Protein AF-A0A5R2N264-F1 (afdb_monomer_lite)

Radius of gyration: 24.02 Å; chains: 1; bounding box: 29×80×31 Å

Foldseek 3Di:
DDDDQALQVVCCPPPVDHPVNVCVVVVHDPPDGRHPPVVVVVVVVVCVVVVNPPPPPPPPPPDDDDDDDDDDD

Structure (mmCIF, N/CA/C/O backbone):
data_AF-A0A5R2N264-F1
#
_entry.id   AF-A0A5R2N264-F1
#
loop_
_atom_site.group_PDB
_atom_site.id
_atom_site.type_symbol
_atom_site.label_atom_id
_atom_site.label_alt_id
_atom_site.label_comp_id
_atom_site.label_asym_id
_atom_site.label_entity_id
_atom_site.label_seq_id
_atom_site.pdbx_PDB_ins_code
_atom_site.Cartn_x
_atom_site.Cartn_y
_atom_site.Cartn_z
_atom_site.occupancy
_atom_site.B_iso_or_equiv
_atom_site.auth_seq_id
_atom_site.auth_comp_id
_atom_site.auth_asym_id
_atom_site.auth_atom_id
_atom_site.pdbx_PDB_model_num
ATOM 1 N N . GLY A 1 1 ? -6.993 14.247 -4.047 1.00 66.00 1 GLY A N 1
ATOM 2 C CA . GLY A 1 1 ? -6.472 13.047 -3.354 1.00 66.00 1 GLY A CA 1
ATOM 3 C C . GLY A 1 1 ? -4.992 12.871 -3.641 1.00 66.00 1 GLY A C 1
ATOM 4 O O . GLY A 1 1 ? -4.571 13.133 -4.762 1.00 66.00 1 GLY A O 1
ATOM 5 N N . LYS A 1 2 ? -4.191 12.473 -2.645 1.00 71.00 2 LYS A N 1
ATOM 6 C CA . LYS A 1 2 ? -2.734 12.298 -2.790 1.00 71.00 2 LYS A CA 1
ATOM 7 C C . LYS A 1 2 ? -2.447 10.929 -3.423 1.00 71.00 2 LYS A C 1
ATOM 9 O O . LYS A 1 2 ? -2.952 9.916 -2.948 1.00 71.00 2 LYS A O 1
ATOM 14 N N . LYS A 1 3 ? -1.678 10.894 -4.516 1.00 73.19 3 LYS A N 1
ATOM 15 C CA . LYS A 1 3 ? -1.308 9.646 -5.203 1.00 73.19 3 LYS A CA 1
ATOM 16 C C . LYS A 1 3 ? -0.143 8.997 -4.456 1.00 73.19 3 LYS A C 1
ATOM 18 O O . LYS A 1 3 ? 0.927 9.592 -4.352 1.00 73.19 3 LYS A O 1
ATOM 23 N N . PHE A 1 4 ? -0.335 7.782 -3.952 1.00 74.19 4 PHE A N 1
ATOM 24 C CA . PHE A 1 4 ? 0.718 7.016 -3.286 1.00 74.19 4 PHE A CA 1
ATOM 25 C C . PHE A 1 4 ? 1.064 5.770 -4.098 1.00 74.19 4 PHE A C 1
ATOM 27 O O . PHE A 1 4 ? 0.174 5.059 -4.554 1.00 74.19 4 PHE A O 1
ATOM 34 N N . LYS A 1 5 ? 2.362 5.456 -4.216 1.00 77.94 5 LYS A N 1
ATOM 35 C CA . LYS A 1 5 ? 2.814 4.169 -4.779 1.00 77.94 5 LYS A CA 1
ATOM 36 C C . LYS A 1 5 ? 2.343 2.980 -3.927 1.00 77.94 5 LYS A C 1
ATOM 38 O O . LYS A 1 5 ? 2.036 1.919 -4.461 1.00 77.94 5 LYS A O 1
ATOM 43 N N . SER A 1 6 ? 2.234 3.168 -2.609 1.00 83.44 6 SER A N 1
ATOM 44 C CA . SER A 1 6 ? 1.659 2.182 -1.691 1.00 83.44 6 SER A CA 1
ATOM 45 C C . SER A 1 6 ? 0.847 2.868 -0.595 1.00 83.44 6 SER A C 1
ATOM 47 O O . SER A 1 6 ? 1.424 3.544 0.264 1.00 83.44 6 SER A O 1
ATOM 49 N N . LEU A 1 7 ? -0.466 2.640 -0.572 1.00 82.88 7 LEU A N 1
ATOM 50 C CA . LEU A 1 7 ? -1.311 3.072 0.541 1.00 82.88 7 LEU A CA 1
ATOM 51 C C . LEU A 1 7 ? -0.924 2.311 1.818 1.00 82.88 7 LEU A C 1
ATOM 53 O O . LEU A 1 7 ? -0.811 2.912 2.878 1.00 82.88 7 LEU A O 1
ATOM 57 N N . LYS A 1 8 ? -0.551 1.028 1.691 1.00 83.50 8 LYS A N 1
ATOM 58 C CA . LYS A 1 8 ? -0.049 0.188 2.796 1.00 83.50 8 LYS A CA 1
ATOM 59 C C . LYS A 1 8 ? 1.068 0.837 3.633 1.00 83.50 8 LYS A C 1
ATOM 61 O O . LYS A 1 8 ? 1.000 0.799 4.855 1.00 83.50 8 LYS A O 1
ATOM 66 N N . ARG A 1 9 ? 2.089 1.444 3.009 1.00 86.75 9 ARG A N 1
ATOM 67 C CA . ARG A 1 9 ? 3.176 2.119 3.753 1.00 86.75 9 ARG A CA 1
ATOM 68 C C . ARG A 1 9 ? 2.693 3.396 4.433 1.00 86.75 9 ARG A C 1
ATOM 70 O O . ARG A 1 9 ? 3.108 3.678 5.548 1.00 86.75 9 ARG A O 1
ATOM 77 N N . HIS A 1 10 ? 1.828 4.156 3.767 1.00 87.31 10 HIS A N 1
ATOM 78 C CA . HIS A 1 10 ? 1.278 5.387 4.327 1.00 87.31 10 HIS A CA 1
ATOM 79 C C . HIS A 1 10 ? 0.428 5.098 5.574 1.00 87.31 10 HIS A C 1
ATOM 81 O O . HIS A 1 10 ? 0.584 5.775 6.585 1.00 87.31 10 HIS A O 1
ATOM 87 N N . LEU A 1 11 ? -0.375 4.030 5.527 1.00 87.25 11 LEU A N 1
ATOM 88 C CA . LEU A 1 11 ? -1.159 3.539 6.661 1.00 87.25 11 LEU A CA 1
ATOM 89 C C . LEU A 1 11 ? -0.284 3.131 7.848 1.00 87.25 11 LEU A C 1
ATOM 91 O O . LEU A 1 11 ? -0.536 3.577 8.962 1.00 87.25 11 LEU A O 1
ATOM 95 N N . GLY A 1 12 ? 0.776 2.357 7.609 1.00 86.44 12 GLY A N 1
ATOM 96 C CA . GLY A 1 12 ? 1.673 1.926 8.682 1.00 86.44 12 GLY A CA 1
ATOM 97 C C . GLY A 1 12 ? 2.470 3.072 9.313 1.00 86.44 12 GLY A C 1
ATOM 98 O O . GLY A 1 12 ? 2.584 3.129 10.530 1.00 86.44 12 GLY A O 1
ATOM 99 N N . VAL A 1 13 ? 2.996 3.998 8.503 1.00 86.88 13 VAL A N 1
ATOM 100 C CA . VAL A 1 13 ? 3.881 5.076 8.989 1.00 86.88 13 VAL A CA 1
ATOM 101 C C . VAL A 1 13 ? 3.112 6.199 9.680 1.00 86.88 13 VAL A C 1
ATOM 103 O O . VAL A 1 13 ? 3.560 6.691 10.706 1.00 86.88 13 VAL A O 1
ATOM 106 N N . HIS A 1 14 ? 1.978 6.628 9.121 1.00 87.00 14 HIS A N 1
ATOM 107 C CA . HIS A 1 14 ? 1.254 7.789 9.653 1.00 87.00 14 HIS A CA 1
ATOM 108 C C . HIS A 1 14 ? 0.127 7.416 10.604 1.00 87.00 14 HIS A C 1
ATOM 110 O O . HIS A 1 14 ? -0.228 8.217 11.461 1.00 87.00 14 HIS A O 1
ATOM 116 N N . PHE A 1 15 ? -0.453 6.230 10.437 1.00 85.44 15 PHE A N 1
ATOM 117 C CA . PHE A 1 15 ? -1.656 5.849 11.166 1.00 85.44 15 PHE A CA 1
ATOM 118 C C . PHE A 1 15 ? -1.476 4.590 12.016 1.00 85.44 15 PHE A C 1
ATOM 120 O O . PHE A 1 15 ? -2.422 4.196 12.690 1.00 85.44 15 PHE A O 1
ATOM 127 N N . GLY A 1 16 ? -0.312 3.927 11.969 1.00 86.19 16 GLY A N 1
ATOM 128 C CA . GLY A 1 16 ? -0.085 2.661 12.675 1.00 86.19 16 GLY A CA 1
ATOM 129 C C . GLY A 1 16 ? -1.059 1.547 12.271 1.00 86.19 16 GLY A C 1
ATOM 130 O O . GLY A 1 16 ? -1.221 0.571 12.996 1.00 86.19 16 GLY A O 1
ATOM 131 N N . LEU A 1 17 ? -1.742 1.694 11.131 1.00 85.62 17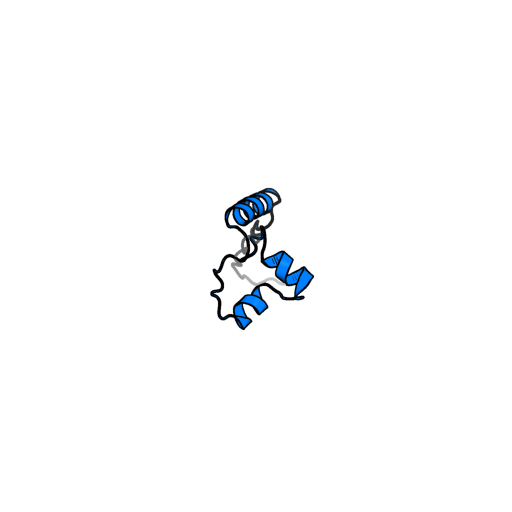 LEU A N 1
ATOM 132 C CA . LEU A 1 17 ? -2.826 0.810 10.716 1.00 85.62 17 LEU A CA 1
ATOM 133 C C . LEU A 1 17 ? -2.300 -0.299 9.816 1.00 85.62 17 LEU A C 1
ATOM 135 O O . LEU A 1 17 ? -1.568 -0.065 8.847 1.00 85.62 17 LEU A O 1
ATOM 139 N N . THR A 1 18 ? -2.750 -1.519 10.094 1.00 85.88 18 THR A N 1
ATOM 140 C CA . THR A 1 18 ? -2.587 -2.623 9.157 1.00 85.88 18 THR A CA 1
ATOM 141 C C . THR A 1 18 ? -3.549 -2.437 7.977 1.00 85.88 18 THR A C 1
ATOM 143 O O . THR A 1 18 ? -4.619 -1.838 8.120 1.00 85.88 18 THR A O 1
ATOM 146 N N . PRO A 1 19 ? -3.212 -2.959 6.785 1.00 83.44 19 PRO A N 1
ATOM 147 C CA . PRO A 1 19 ? -4.113 -2.915 5.634 1.00 83.44 19 PRO A CA 1
ATOM 148 C C . PRO A 1 19 ? -5.468 -3.557 5.917 1.00 83.44 19 PRO A C 1
ATOM 150 O O . PRO A 1 19 ? -6.464 -3.145 5.343 1.00 83.44 19 PRO A O 1
ATOM 153 N N . ASP A 1 20 ? -5.493 -4.570 6.779 1.00 83.44 20 ASP A N 1
ATOM 154 C CA . ASP A 1 20 ? -6.705 -5.277 7.173 1.00 83.44 20 ASP A CA 1
ATOM 155 C C . ASP A 1 20 ? -7.611 -4.413 8.060 1.00 83.44 20 ASP A C 1
ATOM 157 O O . ASP A 1 20 ? -8.771 -4.195 7.722 1.00 83.44 20 ASP A O 1
ATOM 161 N N . ALA A 1 21 ? -7.045 -3.775 9.090 1.00 86.62 21 ALA A N 1
ATOM 162 C CA . ALA A 1 21 ? -7.773 -2.827 9.932 1.00 86.62 21 ALA A CA 1
ATOM 163 C C . ALA A 1 21 ? -8.322 -1.636 9.125 1.00 86.62 21 ALA A C 1
ATOM 165 O O . ALA A 1 21 ? -9.422 -1.151 9.386 1.00 86.62 21 ALA A O 1
ATOM 166 N N . TYR A 1 22 ? -7.582 -1.183 8.106 1.00 87.00 22 TYR A N 1
ATOM 167 C CA . TYR A 1 22 ? -8.064 -0.162 7.175 1.00 87.00 22 TYR A CA 1
ATOM 168 C C . TYR A 1 22 ? -9.202 -0.666 6.271 1.00 87.00 22 TYR A C 1
ATOM 170 O O . TYR A 1 22 ? -10.104 0.094 5.944 1.00 87.00 22 TYR A O 1
ATOM 178 N N . ARG A 1 23 ? -9.226 -1.945 5.886 1.00 88.12 23 ARG A N 1
ATOM 179 C CA . ARG A 1 23 ? -10.390 -2.501 5.174 1.00 88.12 23 ARG A CA 1
ATOM 180 C C . ARG A 1 23 ? -11.600 -2.588 6.085 1.00 88.12 23 ARG A C 1
ATOM 182 O O . ARG A 1 23 ? -12.663 -2.123 5.697 1.00 88.12 23 ARG A O 1
ATOM 189 N N . ALA A 1 24 ? -11.418 -3.103 7.298 1.00 88.56 24 ALA A N 1
ATOM 190 C CA . ALA A 1 24 ? -12.489 -3.258 8.275 1.00 88.56 24 ALA A CA 1
ATOM 191 C C . ALA A 1 24 ? -13.130 -1.913 8.647 1.00 88.56 24 ALA A C 1
ATOM 193 O O . ALA A 1 24 ? -14.350 -1.785 8.649 1.00 88.56 24 ALA A O 1
ATOM 194 N N . LYS A 1 25 ? -12.315 -0.880 8.892 1.00 86.75 25 LYS A N 1
ATOM 195 C CA . LYS A 1 25 ? -12.807 0.439 9.313 1.00 86.75 25 LYS A CA 1
ATOM 196 C C . LYS A 1 25 ? -13.598 1.184 8.228 1.00 86.75 25 LYS A C 1
ATOM 198 O O . LYS A 1 25 ? -14.430 2.017 8.567 1.00 86.75 25 LYS A O 1
ATOM 203 N N . TRP A 1 26 ? -13.362 0.887 6.951 1.00 87.50 26 TRP A N 1
ATOM 204 C CA . TRP A 1 26 ? -14.069 1.517 5.828 1.00 87.50 26 TRP A CA 1
ATOM 205 C C . TRP A 1 26 ? -14.944 0.534 5.026 1.00 87.50 26 TRP A C 1
ATOM 207 O O . TRP A 1 26 ? -15.463 0.904 3.977 1.00 87.50 26 TRP A O 1
ATOM 217 N N . GLY A 1 27 ? -15.108 -0.708 5.491 1.00 86.19 27 GLY A N 1
ATOM 218 C CA . GLY A 1 27 ? -15.922 -1.731 4.826 1.00 86.19 27 GLY A CA 1
ATOM 219 C C . GLY A 1 27 ? -15.432 -2.141 3.431 1.00 86.19 27 GLY A C 1
ATOM 220 O O . GLY A 1 27 ? -16.250 -2.473 2.576 1.00 86.19 27 GLY A O 1
ATOM 221 N N . LEU A 1 28 ? -14.120 -2.092 3.160 1.00 87.31 28 LEU A N 1
ATOM 222 C CA . LEU A 1 28 ? -13.597 -2.439 1.834 1.00 87.31 28 LEU A CA 1
ATOM 223 C C . LEU A 1 28 ? -13.476 -3.959 1.641 1.00 87.31 28 LEU A C 1
ATOM 225 O O . LEU A 1 28 ? -13.068 -4.662 2.569 1.00 87.31 28 LEU A O 1
ATOM 229 N N . PRO A 1 29 ? -13.713 -4.462 0.413 1.00 82.25 29 PRO A N 1
ATOM 230 C CA . PRO A 1 29 ? -13.451 -5.852 0.061 1.00 82.25 29 PRO A CA 1
ATOM 231 C C . PRO A 1 29 ? -11.995 -6.254 0.323 1.00 82.25 29 PRO A C 1
ATOM 233 O O . PRO A 1 29 ? -11.065 -5.453 0.173 1.00 82.25 29 PRO A O 1
ATOM 236 N N . SER A 1 30 ? -11.777 -7.529 0.644 1.00 77.44 30 SER A N 1
ATOM 237 C CA . SER A 1 30 ? -10.436 -8.112 0.803 1.00 77.44 30 SER A CA 1
ATOM 238 C C . SER A 1 30 ? -9.578 -7.970 -0.461 1.00 77.44 30 SER A C 1
ATOM 240 O O . SER A 1 30 ? -8.369 -7.751 -0.356 1.00 77.44 30 SER A O 1
ATOM 242 N N . ASP A 1 31 ? -10.220 -8.000 -1.632 1.00 80.81 31 ASP A N 1
ATOM 243 C CA . ASP A 1 31 ? -9.605 -7.846 -2.955 1.00 80.81 31 ASP A CA 1
ATOM 244 C C . ASP A 1 31 ? -9.226 -6.393 -3.301 1.00 80.81 31 ASP A C 1
ATOM 246 O O . ASP A 1 31 ? -8.640 -6.110 -4.344 1.00 80.81 31 ASP A O 1
ATOM 250 N N . TYR A 1 32 ? -9.519 -5.428 -2.423 1.00 80.94 32 TYR A N 1
ATOM 251 C CA . TYR A 1 32 ? -9.229 -4.035 -2.729 1.00 80.94 32 TYR A CA 1
ATOM 252 C C . TYR A 1 32 ? -7.710 -3.761 -2.778 1.00 80.94 32 TYR A C 1
ATOM 254 O O . TYR A 1 32 ? -6.998 -3.998 -1.781 1.00 80.94 32 TYR A O 1
ATOM 262 N N . PRO A 1 33 ? -7.191 -3.217 -3.899 1.00 80.44 33 PRO A N 1
ATOM 263 C CA . PRO A 1 33 ? -5.767 -2.984 -4.077 1.00 80.44 33 PRO A CA 1
ATOM 264 C C . PRO A 1 33 ? -5.296 -1.797 -3.226 1.00 80.44 33 PRO A C 1
ATOM 266 O O . PRO A 1 33 ? -5.467 -0.629 -3.560 1.00 80.44 33 PRO A O 1
ATOM 269 N N . MET A 1 34 ? -4.619 -2.105 -2.118 1.00 83.62 34 MET A N 1
ATOM 270 C CA . MET A 1 34 ? -3.981 -1.116 -1.226 1.00 83.62 34 MET A CA 1
ATOM 271 C C . MET A 1 34 ? -2.601 -0.646 -1.722 1.00 83.62 34 MET A C 1
ATOM 273 O O . MET A 1 34 ? -1.871 0.084 -1.043 1.00 83.62 34 MET A O 1
ATOM 277 N N . VAL A 1 35 ? -2.183 -1.121 -2.888 1.00 83.75 35 VAL A N 1
ATOM 278 C CA . VAL A 1 35 ? -0.902 -0.828 -3.528 1.00 83.75 35 VAL A CA 1
ATOM 279 C C . VAL A 1 35 ? -1.163 -0.737 -5.025 1.00 83.75 35 VAL A C 1
ATOM 281 O O . VAL A 1 35 ? -2.062 -1.409 -5.525 1.00 83.75 35 VAL A O 1
ATOM 284 N N . ALA A 1 36 ? -0.403 0.092 -5.741 1.00 82.88 36 ALA A N 1
ATOM 285 C CA . ALA A 1 36 ? -0.565 0.208 -7.185 1.00 82.88 36 ALA A CA 1
ATOM 286 C C . ALA A 1 36 ? -0.420 -1.177 -7.864 1.00 82.88 36 ALA A C 1
ATOM 288 O O . ALA A 1 36 ? 0.557 -1.873 -7.565 1.00 82.88 36 ALA A O 1
ATOM 289 N N . PRO A 1 37 ? -1.321 -1.567 -8.789 1.00 79.19 37 PRO A N 1
ATOM 290 C CA . PRO A 1 37 ? -1.305 -2.892 -9.420 1.00 79.19 37 PRO A CA 1
ATOM 291 C C . PRO A 1 37 ? 0.037 -3.235 -10.075 1.00 79.19 37 PRO A C 1
ATOM 293 O O . PRO A 1 37 ? 0.568 -4.321 -9.869 1.00 79.19 37 PRO A O 1
ATOM 296 N N . ASN A 1 38 ? 0.646 -2.266 -10.768 1.00 83.50 38 ASN A N 1
ATOM 297 C CA . ASN A 1 38 ? 1.959 -2.431 -11.394 1.00 83.50 38 ASN A CA 1
ATOM 298 C C . ASN A 1 38 ? 3.066 -2.736 -10.363 1.00 83.50 38 ASN A C 1
ATOM 300 O O . ASN A 1 38 ? 3.905 -3.604 -10.564 1.00 83.50 38 ASN A O 1
ATOM 304 N N . TYR A 1 39 ? 3.031 -2.078 -9.200 1.00 82.19 39 TYR A N 1
ATOM 305 C CA . TYR A 1 39 ? 4.003 -2.328 -8.132 1.00 82.19 39 TYR A CA 1
ATOM 306 C C . TYR A 1 39 ? 3.772 -3.685 -7.447 1.00 82.19 39 TYR A C 1
ATOM 308 O O . TYR A 1 39 ? 4.729 -4.348 -7.048 1.00 82.19 39 TYR A O 1
ATOM 316 N N . ALA A 1 40 ? 2.511 -4.113 -7.318 1.00 79.19 40 ALA A N 1
ATOM 317 C CA . ALA A 1 40 ? 2.166 -5.437 -6.807 1.00 79.19 40 ALA A CA 1
ATOM 318 C C . ALA A 1 40 ? 2.647 -6.554 -7.750 1.00 79.19 40 ALA A C 1
ATOM 320 O O . ALA A 1 40 ? 3.199 -7.542 -7.265 1.00 79.19 40 ALA A O 1
ATOM 321 N N . ALA A 1 41 ? 2.509 -6.368 -9.069 1.00 79.25 41 ALA A N 1
ATOM 322 C CA . ALA A 1 41 ? 3.022 -7.287 -10.083 1.00 79.25 41 ALA A CA 1
ATOM 323 C C . ALA A 1 41 ? 4.544 -7.453 -9.964 1.00 79.25 41 ALA A C 1
ATOM 325 O O . ALA A 1 41 ? 5.004 -8.560 -9.684 1.00 79.25 41 ALA A O 1
ATOM 326 N N . SER A 1 42 ? 5.305 -6.351 -9.994 1.00 81.31 42 SER A N 1
ATOM 327 C CA . SER A 1 42 ? 6.770 -6.405 -9.869 1.00 81.31 42 SER A CA 1
ATOM 328 C C . SER A 1 42 ? 7.234 -7.030 -8.550 1.00 81.31 42 SER A C 1
ATOM 330 O O . SER A 1 42 ? 8.224 -7.762 -8.503 1.00 81.31 42 SER A O 1
ATOM 332 N N . ARG A 1 43 ? 6.517 -6.777 -7.443 1.00 79.62 43 ARG A N 1
ATOM 333 C CA . ARG A 1 43 ? 6.843 -7.395 -6.149 1.00 79.62 43 ARG A CA 1
ATOM 334 C C . ARG A 1 43 ? 6.498 -8.885 -6.115 1.00 79.62 43 ARG A C 1
ATOM 336 O O . ARG A 1 43 ? 7.224 -9.642 -5.475 1.00 79.62 43 ARG A O 1
ATOM 343 N N . SER A 1 44 ? 5.422 -9.303 -6.782 1.00 74.69 44 SER A N 1
ATOM 344 C CA . SER A 1 44 ? 5.044 -10.714 -6.923 1.00 74.69 44 SER A CA 1
ATOM 345 C C . SER A 1 44 ? 6.061 -11.485 -7.763 1.00 74.69 44 SER A C 1
ATOM 347 O O . SER A 1 44 ? 6.464 -12.577 -7.375 1.00 74.69 44 SER A O 1
ATOM 349 N N . GLU A 1 45 ? 6.526 -10.909 -8.872 1.00 79.81 45 GLU A N 1
ATOM 350 C CA . GLU A 1 45 ? 7.562 -11.497 -9.730 1.00 79.81 45 GLU A CA 1
ATOM 351 C C . GLU A 1 45 ? 8.879 -11.681 -8.976 1.00 79.81 45 GLU A C 1
ATOM 353 O O . GLU A 1 45 ? 9.451 -12.769 -8.990 1.00 79.81 45 GLU A O 1
ATOM 358 N N . LEU A 1 46 ? 9.303 -10.655 -8.230 1.00 78.56 46 LEU A N 1
ATOM 359 C CA . LEU A 1 46 ? 10.487 -10.724 -7.375 1.00 78.56 46 LEU A CA 1
ATOM 360 C C . LEU A 1 46 ? 10.324 -11.739 -6.230 1.00 78.56 46 LEU A C 1
ATOM 362 O O . LEU A 1 46 ? 11.261 -12.448 -5.883 1.00 78.56 46 LEU A O 1
ATOM 366 N N . ALA A 1 47 ? 9.130 -11.856 -5.645 1.00 79.25 47 ALA A N 1
ATOM 367 C CA . ALA A 1 47 ? 8.857 -12.880 -4.637 1.00 79.25 47 ALA A CA 1
ATOM 368 C C . ALA A 1 47 ? 8.969 -14.297 -5.228 1.00 79.25 47 ALA A C 1
ATOM 370 O O . ALA A 1 47 ? 9.619 -15.160 -4.641 1.00 79.25 47 ALA A O 1
ATOM 371 N N . LYS A 1 48 ? 8.407 -14.518 -6.422 1.00 78.50 48 LYS A N 1
ATOM 372 C CA . LYS A 1 48 ? 8.497 -15.796 -7.142 1.00 78.50 48 LYS A CA 1
ATOM 373 C C . LYS A 1 48 ? 9.936 -16.126 -7.547 1.00 78.50 48 LYS A C 1
ATOM 375 O O . LYS A 1 48 ? 10.341 -17.280 -7.411 1.00 78.50 48 LYS A O 1
ATOM 380 N N . SER A 1 49 ? 10.714 -15.136 -7.993 1.00 75.19 49 SER A N 1
ATOM 381 C CA . SER A 1 49 ? 12.111 -15.337 -8.401 1.00 75.19 49 SER A CA 1
ATOM 382 C C . SER A 1 49 ? 13.025 -15.678 -7.220 1.00 75.19 49 SER A C 1
ATOM 384 O O . SER A 1 49 ? 13.889 -16.542 -7.349 1.00 75.19 49 SER A O 1
ATOM 386 N N . ILE A 1 50 ? 12.771 -15.090 -6.045 1.00 78.94 50 ILE A N 1
ATOM 387 C CA . ILE A 1 50 ? 13.501 -15.368 -4.794 1.00 78.94 50 ILE A CA 1
ATOM 388 C C . ILE A 1 50 ? 13.007 -16.671 -4.117 1.00 78.94 50 ILE A C 1
ATOM 390 O O . ILE A 1 50 ? 13.559 -17.117 -3.116 1.00 78.94 50 ILE A O 1
ATOM 394 N N . GLY A 1 51 ? 12.000 -17.350 -4.682 1.00 72.12 51 GLY A N 1
ATOM 395 C CA . GLY A 1 51 ? 11.497 -18.636 -4.181 1.00 72.12 51 GLY A CA 1
ATOM 396 C C . GLY A 1 51 ? 10.460 -18.523 -3.057 1.00 72.12 51 GLY A C 1
ATOM 397 O O . GLY A 1 51 ? 10.097 -19.528 -2.444 1.00 72.12 51 GLY A O 1
ATOM 398 N N . LEU A 1 52 ? 9.936 -17.323 -2.810 1.00 64.81 52 LEU A N 1
ATOM 399 C CA . LEU A 1 52 ? 8.893 -17.046 -1.828 1.00 64.81 52 LEU A CA 1
ATOM 400 C C . LEU A 1 52 ? 7.546 -17.530 -2.396 1.00 64.81 52 LEU A C 1
ATOM 402 O O . LEU A 1 52 ? 7.019 -16.965 -3.352 1.00 64.81 52 LEU A O 1
ATOM 406 N N . GLY A 1 53 ? 7.016 -18.624 -1.843 1.00 59.22 53 GLY A N 1
ATOM 407 C CA . GLY A 1 53 ? 5.812 -19.293 -2.357 1.00 59.22 53 GLY A CA 1
ATOM 408 C C . GLY A 1 53 ? 6.075 -20.590 -3.126 1.00 59.22 53 GLY A C 1
ATOM 409 O O . GLY A 1 53 ? 5.125 -21.203 -3.615 1.00 59.22 53 GLY A O 1
ATOM 410 N N . ARG A 1 54 ? 7.326 -21.076 -3.186 1.00 60.53 54 ARG A N 1
ATOM 411 C CA . ARG A 1 54 ? 7.557 -22.499 -3.464 1.00 60.53 54 ARG A CA 1
ATOM 412 C C . ARG A 1 54 ? 6.963 -23.278 -2.297 1.00 60.53 54 ARG A C 1
ATOM 414 O O . ARG A 1 54 ? 7.535 -23.311 -1.211 1.00 60.53 54 ARG A O 1
ATOM 421 N N . LYS A 1 55 ? 5.786 -23.871 -2.512 1.00 56.47 55 LYS A N 1
ATOM 422 C CA . LYS A 1 55 ? 5.275 -24.944 -1.661 1.00 56.47 55 LYS A CA 1
ATOM 423 C C . LYS A 1 55 ? 6.431 -25.935 -1.561 1.00 56.47 55 LYS A C 1
ATOM 425 O O . LYS A 1 55 ? 6.844 -26.459 -2.596 1.00 56.47 55 LYS A O 1
ATOM 430 N N . ALA A 1 56 ? 7.005 -26.122 -0.368 1.00 54.09 56 ALA A N 1
ATOM 431 C CA . ALA A 1 56 ? 7.831 -27.294 -0.134 1.00 54.09 56 ALA A CA 1
ATOM 432 C C . ALA A 1 56 ? 6.993 -28.450 -0.671 1.00 54.09 56 ALA A C 1
ATOM 434 O O . ALA A 1 56 ? 5.836 -28.597 -0.264 1.00 54.09 56 ALA A O 1
ATOM 435 N N . VAL A 1 57 ? 7.495 -29.153 -1.687 1.00 55.59 57 VAL A N 1
ATOM 436 C CA . VAL A 1 57 ? 6.889 -30.412 -2.098 1.00 55.59 57 VAL A CA 1
ATOM 437 C C . VAL A 1 57 ? 6.791 -31.189 -0.798 1.00 55.59 57 VAL A C 1
ATOM 439 O O . VAL A 1 57 ? 7.816 -31.507 -0.199 1.00 55.59 57 VAL A O 1
ATOM 442 N N . ALA A 1 58 ? 5.568 -31.352 -0.286 1.00 56.44 58 ALA A N 1
ATOM 443 C CA . ALA A 1 58 ? 5.342 -32.217 0.850 1.00 56.44 58 ALA A CA 1
ATOM 444 C C . ALA A 1 58 ? 6.006 -33.537 0.452 1.00 56.44 58 ALA A C 1
ATOM 446 O O . ALA A 1 58 ? 5.710 -34.006 -0.656 1.00 56.44 58 ALA A O 1
ATOM 447 N N . PRO A 1 59 ? 6.945 -34.091 1.246 1.00 53.56 59 PRO A N 1
ATOM 448 C CA . PRO A 1 59 ? 7.463 -35.411 0.936 1.00 53.56 59 PRO A CA 1
ATOM 449 C C . PRO A 1 59 ? 6.236 -36.301 0.750 1.00 53.56 59 PRO A C 1
ATOM 451 O O . PRO A 1 59 ? 5.328 -36.280 1.587 1.00 53.56 59 PRO A O 1
ATOM 454 N N . ALA A 1 60 ? 6.141 -36.942 -0.417 1.00 56.78 60 ALA A N 1
ATOM 455 C CA . ALA A 1 60 ? 4.987 -37.745 -0.788 1.00 56.78 60 ALA A CA 1
ATOM 456 C C . ALA A 1 60 ? 4.601 -38.637 0.403 1.00 56.78 60 ALA A C 1
ATOM 458 O O . ALA A 1 60 ? 5.499 -39.210 1.027 1.00 56.78 60 ALA A O 1
ATOM 459 N N . PRO A 1 61 ? 3.309 -38.755 0.761 1.00 54.34 61 PRO A N 1
ATOM 460 C CA . PRO A 1 61 ? 2.920 -39.650 1.832 1.00 54.34 61 PRO A CA 1
ATOM 461 C C . PRO A 1 61 ? 3.293 -41.061 1.381 1.00 54.34 61 PRO A C 1
ATOM 463 O O . PRO A 1 61 ? 2.652 -41.627 0.493 1.00 54.34 61 PRO A O 1
ATOM 466 N N . VAL A 1 62 ? 4.358 -41.619 1.960 1.00 57.97 62 VAL A N 1
ATOM 467 C CA . VAL A 1 62 ? 4.674 -43.038 1.834 1.00 57.97 62 VAL A CA 1
ATOM 468 C C . VAL A 1 62 ? 3.489 -43.791 2.428 1.00 57.97 62 VAL A C 1
ATOM 470 O O . VAL A 1 62 ? 3.274 -43.857 3.636 1.00 57.97 62 VAL A O 1
ATOM 473 N N . LYS A 1 63 ? 2.616 -44.243 1.532 1.00 53.34 63 LYS A N 1
ATOM 474 C CA . LYS A 1 63 ? 1.371 -44.933 1.835 1.00 53.34 63 LYS A CA 1
ATOM 475 C C . LYS A 1 63 ? 1.719 -46.22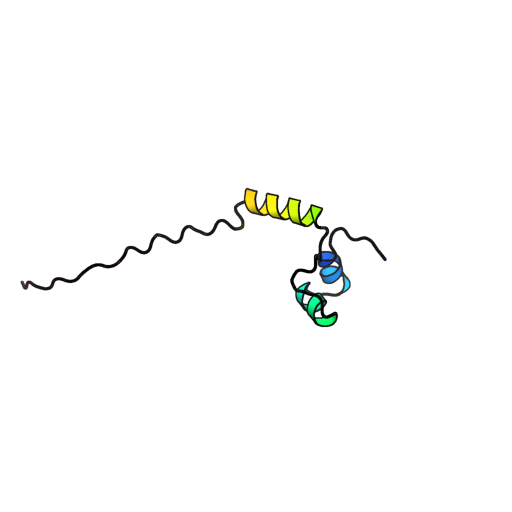0 2.576 1.00 53.34 63 LYS A C 1
ATOM 477 O O . LYS A 1 63 ? 2.208 -47.170 1.974 1.00 53.34 63 LYS A O 1
ATOM 482 N N . GLY A 1 64 ? 1.456 -46.249 3.879 1.00 58.22 64 GLY A N 1
ATOM 483 C CA . GLY A 1 64 ? 1.535 -47.469 4.672 1.00 58.22 64 GLY A CA 1
ATOM 484 C C . GLY A 1 64 ? 0.637 -48.563 4.082 1.00 58.22 64 GLY A C 1
ATOM 485 O O . GLY A 1 64 ? -0.574 -48.381 3.934 1.00 58.22 64 GLY A O 1
ATOM 486 N N . LYS A 1 65 ? 1.239 -49.706 3.741 1.00 46.62 65 LYS A N 1
ATOM 487 C CA . LYS A 1 65 ? 0.589 -50.982 3.401 1.00 46.62 65 LYS A CA 1
ATOM 488 C C . LYS A 1 65 ? 1.661 -52.071 3.575 1.00 46.62 65 LYS A C 1
ATOM 490 O O . LYS A 1 65 ? 2.684 -51.987 2.923 1.00 46.62 65 LYS A O 1
ATOM 495 N N . GLY A 1 66 ? 1.570 -53.089 4.419 1.00 47.09 66 GLY A N 1
ATOM 496 C CA . GLY A 1 66 ? 0.585 -53.519 5.396 1.00 47.09 66 GLY A CA 1
ATOM 497 C C . GLY A 1 66 ? 1.221 -54.605 6.283 1.00 47.09 66 GLY A C 1
ATOM 498 O O . GLY A 1 66 ? 2.325 -55.075 6.027 1.00 47.09 66 GLY A O 1
ATOM 499 N N . ARG A 1 67 ? 0.503 -54.970 7.344 1.00 55.06 67 ARG A N 1
ATOM 500 C CA . ARG A 1 67 ? 0.818 -55.998 8.350 1.00 55.06 67 ARG A CA 1
ATOM 501 C C . ARG A 1 67 ? 1.265 -57.348 7.758 1.00 55.06 67 ARG A C 1
ATOM 503 O O . ARG A 1 67 ? 0.567 -57.871 6.895 1.00 55.06 67 ARG A O 1
ATOM 510 N N . LYS A 1 68 ? 2.249 -57.999 8.394 1.00 42.41 68 LYS A N 1
ATOM 511 C CA . LYS A 1 68 ? 2.161 -59.420 8.793 1.00 42.41 68 LYS A CA 1
ATOM 512 C C . LYS A 1 68 ? 3.012 -59.692 10.042 1.00 42.41 68 LYS A C 1
ATOM 514 O O . LYS A 1 68 ? 4.103 -59.165 10.189 1.00 42.41 68 LYS A O 1
ATOM 519 N N . ALA A 1 69 ? 2.428 -60.471 10.945 1.00 51.81 69 ALA A N 1
ATOM 5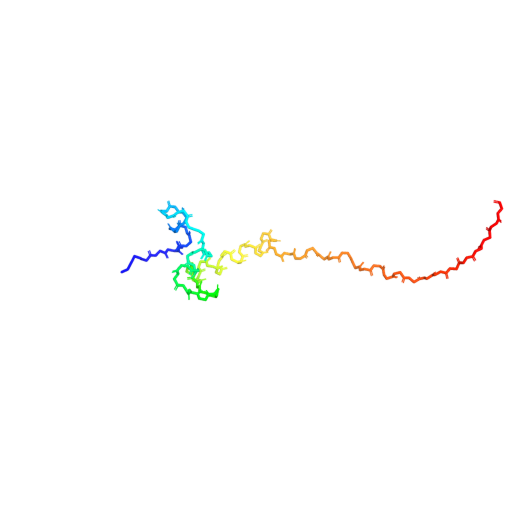20 C CA . ALA A 1 69 ? 2.951 -60.889 12.240 1.00 51.81 69 ALA A CA 1
ATOM 521 C C . ALA A 1 69 ? 3.732 -62.223 12.166 1.00 51.81 69 ALA A C 1
ATOM 523 O O . ALA A 1 69 ? 3.575 -62.955 11.188 1.00 51.81 69 ALA A O 1
ATOM 524 N N . LYS A 1 70 ? 4.414 -62.548 13.286 1.00 41.28 70 LYS A N 1
ATOM 525 C CA . LYS A 1 70 ? 5.207 -63.756 13.656 1.00 41.28 70 LYS A CA 1
ATOM 526 C C . LYS A 1 70 ? 6.654 -63.767 13.122 1.00 41.28 70 LYS A C 1
ATOM 528 O O . LY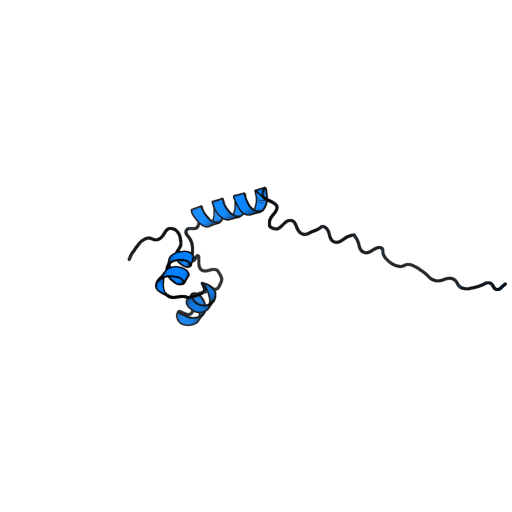S A 1 70 ? 6.859 -63.371 11.987 1.00 41.28 70 LYS A O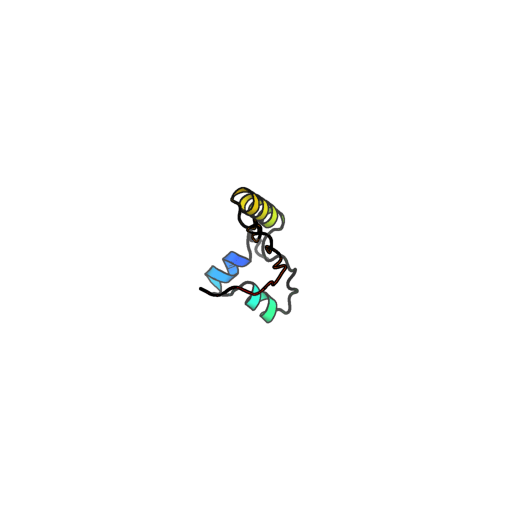 1
ATOM 533 N N . VAL A 1 71 ? 7.703 -64.157 13.863 1.00 40.44 71 VAL A N 1
ATOM 534 C CA . VAL A 1 71 ? 7.949 -65.292 14.799 1.00 40.44 71 VAL A CA 1
ATOM 535 C C . VAL A 1 71 ? 9.107 -64.869 15.753 1.00 40.44 71 VAL A C 1
ATOM 537 O O . VAL A 1 71 ? 10.047 -64.247 15.279 1.00 40.44 71 VAL A O 1
ATOM 540 N N . SER A 1 72 ? 8.972 -64.882 17.087 1.00 40.62 72 SER A N 1
ATOM 541 C CA . SER A 1 72 ? 9.498 -65.885 18.055 1.00 40.62 72 SER A CA 1
ATOM 542 C C . SER A 1 72 ? 10.978 -66.297 17.896 1.00 40.62 72 SER A C 1
ATOM 544 O O . SER A 1 72 ? 11.280 -67.083 17.006 1.00 40.62 72 SER A O 1
ATOM 546 N N . ALA A 1 73 ? 11.854 -65.855 18.808 1.00 41.78 73 ALA A N 1
ATOM 547 C CA . ALA A 1 73 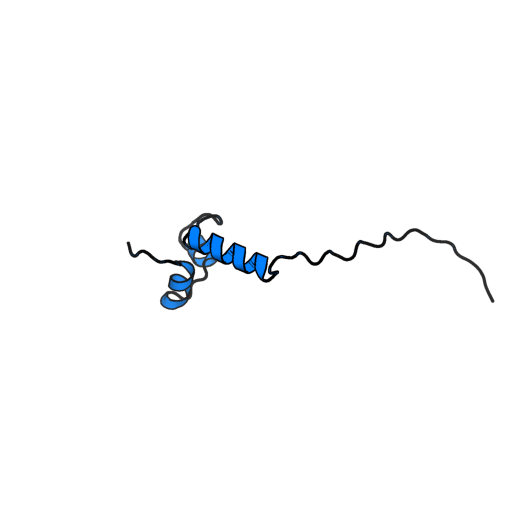? 13.015 -66.583 19.353 1.00 41.78 73 ALA A CA 1
ATOM 548 C C . ALA A 1 73 ? 13.604 -65.777 20.518 1.00 41.78 73 ALA A C 1
ATOM 550 O O . ALA A 1 73 ? 13.784 -64.553 20.327 1.00 41.78 73 ALA A O 1
#

pLDDT: mean 72.93, std 14.75, range [40.44, 88.56]

Sequence (73 aa):
GKKFKSLKRHLGVHFGLTPDAYRAKWGLPSDYPMVAPNYAASRSELAKSIGLGRKAVAPAPVKGKGRKAKVSA

Secondary structure (DSSP, 8-state):
----SBHHHHHHHHH---HHHHHHHHT--TT--SB-HHHHHHHHHHHHHTTTT--------------------